Protein AF-A0A925GT12-F1 (afdb_monomer)

pLDDT: mean 89.2, std 11.81, range [44.22, 97.31]

Radius of gyration: 15.0 Å; Cα contacts (8 Å, |Δi|>4): 46; chains: 1; bounding box: 38×24×31 Å

Secondary structure (DSSP, 8-state):
-------TT------SEEEEE-SS--EEEETTEEEE--SEEEEE--TT-S----

Mean predicted aligned error: 6.35 Å

Sequence (54 aa):
SKTIHTSPYVEIVRASQASLKGTEPLRIHLDGESHETGDTLTVRVKPLSLKVMV

Foldseek 3Di:
DPDPDDDPPDDDDDDQKDKAFAPAWDWDADVNDIDTGGRMDMDGHDPPPDDDDD

Solvent-accessible surface area (backbone atoms only — not comparable to full-atom values): 3906 Å² total; per-residue (Å²): 133,88,78,81,82,85,43,101,90,60,85,90,84,90,72,63,60,51,75,49,75,53,100,47,65,41,76,47,70,61,99,80,46,81,46,77,50,54,39,59,50,77,51,69,70,65,82,87,73,67,91,76,93,127

Structure (mmCIF, N/CA/C/O backbone):
data_AF-A0A925GT12-F1
#
_entry.id   AF-A0A925GT12-F1
#
loop_
_atom_site.group_PDB
_atom_site.id
_atom_site.type_symbol
_atom_site.label_atom_id
_atom_site.label_alt_id
_atom_site.label_comp_id
_atom_site.label_asym_id
_atom_site.label_entity_id
_atom_site.label_seq_id
_atom_site.pdbx_PDB_ins_code
_atom_site.Cartn_x
_atom_site.Cartn_y
_atom_site.Cartn_z
_atom_site.occupancy
_atom_site.B_iso_or_equiv
_atom_site.auth_seq_id
_atom_site.auth_comp_id
_atom_site.auth_asym_id
_atom_site.auth_atom_id
_atom_site.pdbx_PDB_model_num
ATOM 1 N N . SER A 1 1 ? 3.283 -17.846 17.384 1.00 44.22 1 SER A N 1
ATOM 2 C CA . SER A 1 1 ? 3.641 -16.477 17.802 1.00 44.22 1 SER A CA 1
ATOM 3 C C . SER A 1 1 ? 4.292 -15.786 16.614 1.00 44.22 1 SER A C 1
ATOM 5 O O . SER A 1 1 ? 5.326 -16.270 16.175 1.00 44.22 1 SER A O 1
ATOM 7 N N . LYS A 1 2 ? 3.663 -14.775 15.991 1.00 51.81 2 LYS A N 1
ATOM 8 C CA . LYS A 1 2 ? 4.303 -14.018 14.897 1.00 51.81 2 LYS A CA 1
ATOM 9 C C . LYS A 1 2 ? 5.226 -12.982 15.540 1.00 51.81 2 LYS A C 1
ATOM 11 O O . LYS A 1 2 ? 4.751 -11.956 16.014 1.00 51.81 2 LYS A O 1
ATOM 16 N N . THR A 1 3 ? 6.514 -13.288 15.624 1.00 59.62 3 THR A N 1
ATOM 17 C CA . THR A 1 3 ? 7.518 -12.367 16.161 1.00 59.62 3 THR A CA 1
ATOM 18 C C . THR A 1 3 ? 7.724 -11.239 15.156 1.00 59.62 3 THR A C 1
ATOM 20 O O . THR A 1 3 ? 8.152 -11.482 14.031 1.00 59.62 3 THR A O 1
ATOM 23 N N . ILE A 1 4 ? 7.387 -10.004 15.529 1.00 64.88 4 ILE A N 1
ATOM 24 C CA . ILE A 1 4 ? 7.756 -8.834 14.729 1.00 64.88 4 ILE A CA 1
ATOM 25 C C . ILE A 1 4 ? 9.252 -8.628 14.957 1.00 64.88 4 ILE A C 1
ATOM 27 O O . ILE A 1 4 ? 9.669 -8.250 16.049 1.00 64.88 4 ILE A O 1
ATOM 31 N N . HIS A 1 5 ? 10.064 -8.941 13.952 1.00 67.44 5 HIS A N 1
ATOM 32 C CA . HIS A 1 5 ? 11.501 -8.700 14.004 1.00 67.44 5 HIS A CA 1
ATOM 33 C C . HIS A 1 5 ? 11.741 -7.186 14.003 1.00 67.44 5 HIS A C 1
ATOM 35 O O . HIS A 1 5 ? 11.512 -6.519 12.996 1.00 67.44 5 HIS A O 1
ATOM 41 N N . THR A 1 6 ? 12.172 -6.629 15.135 1.00 73.81 6 THR A N 1
ATOM 42 C CA . THR A 1 6 ? 12.560 -5.218 15.222 1.00 73.81 6 THR A CA 1
ATOM 43 C C . THR A 1 6 ? 13.962 -5.059 14.642 1.00 73.81 6 THR A C 1
ATOM 45 O O . THR A 1 6 ? 14.916 -5.639 15.155 1.00 73.81 6 THR A O 1
ATOM 48 N N . SER A 1 7 ? 14.080 -4.290 13.565 1.00 84.62 7 SER A N 1
ATOM 49 C CA . SER A 1 7 ? 15.334 -3.964 12.884 1.00 84.62 7 SER A CA 1
ATOM 50 C C . SER A 1 7 ? 15.443 -2.443 12.796 1.00 84.62 7 SER A C 1
ATOM 52 O O . SER A 1 7 ? 14.419 -1.803 12.558 1.00 84.62 7 SER A O 1
ATOM 54 N N . PRO A 1 8 ? 16.640 -1.842 12.927 1.00 85.25 8 PRO A N 1
ATOM 55 C CA . PRO A 1 8 ? 16.811 -0.400 12.722 1.00 85.25 8 PRO A CA 1
ATOM 56 C C . PRO A 1 8 ? 16.447 0.047 11.2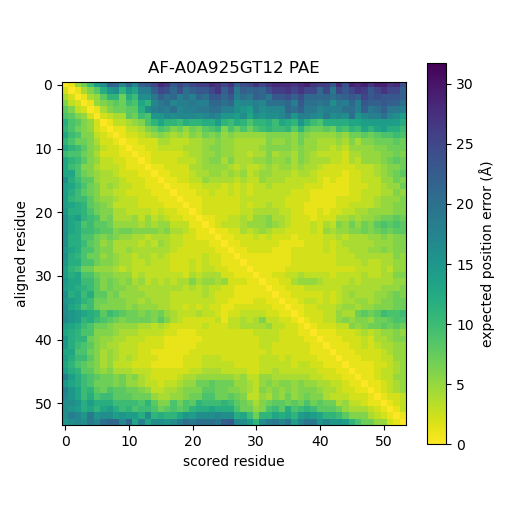96 1.00 85.25 8 PRO A C 1
ATOM 58 O O . PRO A 1 8 ? 16.287 1.235 11.049 1.00 85.25 8 PRO A O 1
ATOM 61 N N . TYR A 1 9 ? 16.300 -0.900 10.366 1.00 88.62 9 TYR A N 1
ATOM 62 C CA . TYR A 1 9 ? 15.895 -0.656 8.983 1.00 88.62 9 TYR A CA 1
ATOM 63 C C . TYR A 1 9 ? 14.385 -0.812 8.749 1.00 88.62 9 TYR A C 1
ATOM 65 O O . TYR A 1 9 ? 13.940 -0.744 7.606 1.00 88.62 9 TYR A O 1
ATOM 73 N N . VAL A 1 10 ? 13.595 -1.075 9.797 1.00 87.12 10 VAL A N 1
ATOM 74 C CA . VAL A 1 10 ? 12.145 -1.283 9.696 1.00 87.12 10 VAL A CA 1
ATOM 75 C C . VAL A 1 10 ? 11.421 -0.298 10.601 1.00 87.12 10 VAL A C 1
ATOM 77 O O . VAL A 1 10 ? 11.548 -0.344 11.823 1.00 87.12 10 VAL A O 1
ATOM 80 N N . GLU A 1 11 ? 10.593 0.542 9.991 1.00 89.25 11 GLU A N 1
ATOM 81 C CA . GLU A 1 11 ? 9.665 1.429 10.684 1.00 89.25 11 GLU A CA 1
ATOM 82 C C . GLU A 1 11 ? 8.224 0.977 10.4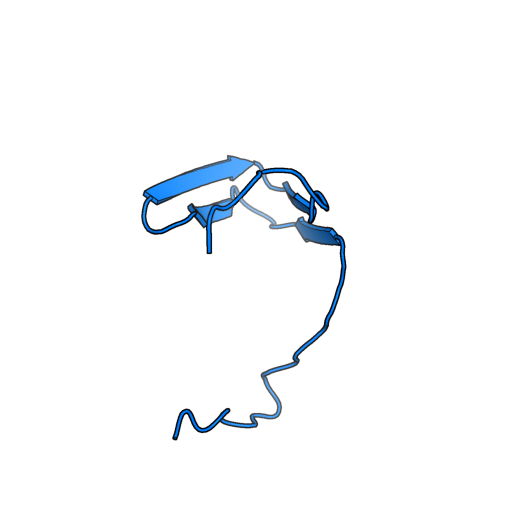19 1.00 89.25 11 GLU A C 1
ATOM 84 O O . GLU A 1 11 ? 7.869 0.611 9.297 1.00 89.25 11 GLU A O 1
ATOM 89 N N . ILE A 1 12 ? 7.382 0.988 11.457 1.00 89.06 12 ILE A N 1
ATOM 90 C CA . ILE A 1 12 ? 5.958 0.656 11.346 1.00 89.06 12 ILE A CA 1
ATOM 91 C C . ILE A 1 12 ? 5.145 1.908 11.655 1.00 89.06 12 ILE A C 1
ATOM 93 O O . ILE A 1 12 ? 5.079 2.350 12.801 1.00 89.06 12 ILE A O 1
ATOM 97 N N . VAL A 1 13 ? 4.463 2.427 10.637 1.00 91.25 13 VAL A N 1
ATOM 98 C CA . VAL A 1 13 ? 3.584 3.596 10.745 1.00 91.25 13 VAL A CA 1
ATOM 99 C C . VAL A 1 13 ? 2.135 3.169 10.516 1.00 91.25 13 VAL A C 1
ATOM 101 O O . VAL A 1 13 ? 1.841 2.370 9.627 1.00 91.25 13 VAL A O 1
ATOM 104 N N . ARG A 1 14 ? 1.204 3.701 11.315 1.00 93.38 14 ARG A N 1
ATOM 105 C CA . ARG A 1 14 ? -0.244 3.519 11.119 1.00 93.38 14 ARG A CA 1
ATOM 106 C C . ARG A 1 14 ? -0.831 4.779 10.491 1.00 93.38 14 ARG A C 1
ATOM 108 O O . ARG A 1 14 ? -0.713 5.852 11.072 1.00 93.38 14 ARG A O 1
ATOM 115 N N . ALA A 1 15 ? -1.492 4.644 9.345 1.00 94.62 15 ALA A N 1
ATOM 116 C CA . ALA A 1 15 ? -2.133 5.756 8.646 1.00 94.62 15 ALA A CA 1
ATOM 117 C C . ALA A 1 15 ? -3.412 5.305 7.922 1.00 94.62 15 ALA A C 1
ATOM 119 O O . ALA A 1 15 ? -3.535 4.148 7.526 1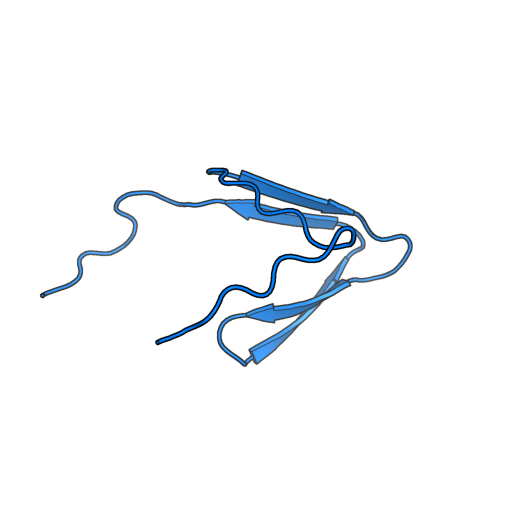.00 94.62 15 ALA A O 1
ATOM 120 N N . SER A 1 16 ? -4.365 6.223 7.732 1.00 96.38 16 SER A N 1
ATOM 121 C CA . SER A 1 16 ? -5.570 5.997 6.912 1.00 96.38 16 SER A CA 1
ATOM 122 C C . SER A 1 16 ? -5.314 6.191 5.413 1.00 96.38 16 SER A C 1
ATOM 124 O O . SER A 1 16 ? -6.103 5.738 4.582 1.00 96.38 16 SER A O 1
ATOM 126 N N . GLN A 1 17 ? -4.211 6.854 5.063 1.00 97.31 17 GLN A N 1
ATOM 127 C CA . GLN A 1 17 ? -3.738 7.038 3.700 1.00 97.31 17 GLN A CA 1
ATOM 128 C C . GLN A 1 17 ? -2.208 6.997 3.676 1.00 97.31 17 GLN A C 1
ATOM 130 O O . GLN A 1 17 ? -1.564 7.569 4.553 1.00 97.31 17 GLN A O 1
ATOM 135 N N . ALA A 1 18 ? -1.643 6.368 2.649 1.00 95.94 18 ALA A N 1
ATOM 136 C CA . ALA A 1 18 ? -0.217 6.378 2.354 1.00 95.94 18 ALA A CA 1
ATOM 137 C C . ALA A 1 18 ? -0.002 6.654 0.862 1.00 95.94 18 ALA A C 1
ATOM 139 O O . ALA A 1 18 ? -0.786 6.200 0.026 1.00 95.94 18 ALA A O 1
ATOM 140 N N . SER A 1 19 ? 1.059 7.386 0.535 1.00 95.44 19 SER A N 1
ATOM 141 C CA . SER A 1 19 ? 1.473 7.622 -0.848 1.00 95.44 19 SER A CA 1
ATOM 142 C C . SER A 1 19 ? 2.915 7.176 -1.032 1.00 95.44 19 SER A C 1
ATOM 144 O O . SER A 1 19 ? 3.776 7.519 -0.225 1.00 95.44 19 SER A O 1
ATOM 146 N N . LEU A 1 20 ? 3.167 6.430 -2.102 1.00 94.12 20 LEU A N 1
ATOM 147 C CA . LEU A 1 20 ? 4.492 6.021 -2.542 1.00 94.12 20 LEU A CA 1
ATOM 148 C C . LEU A 1 20 ? 4.823 6.758 -3.834 1.00 94.12 20 LEU A C 1
ATOM 150 O O . LEU A 1 20 ? 3.969 6.862 -4.715 1.00 94.12 20 LEU A O 1
ATOM 154 N N . LYS A 1 21 ? 6.057 7.249 -3.936 1.00 96.25 21 LYS A N 1
ATOM 155 C CA . LYS A 1 21 ? 6.601 7.861 -5.146 1.00 96.25 21 LYS A CA 1
ATOM 156 C C . LYS A 1 21 ? 7.934 7.200 -5.482 1.00 96.25 21 LYS A C 1
ATOM 158 O O . LYS A 1 21 ? 8.867 7.268 -4.685 1.00 96.25 21 LYS A O 1
ATOM 163 N N . GLY A 1 22 ? 7.994 6.544 -6.631 1.00 92.88 22 GLY A N 1
ATOM 164 C CA . GLY A 1 22 ? 9.197 5.972 -7.217 1.00 92.88 22 GLY A CA 1
ATOM 165 C C . GLY A 1 22 ? 9.846 6.922 -8.218 1.00 92.88 22 GLY A C 1
ATOM 166 O O . GLY A 1 22 ? 9.261 7.915 -8.644 1.00 92.88 22 GLY A O 1
ATOM 167 N N . THR A 1 23 ? 11.078 6.606 -8.601 1.00 94.75 23 THR A N 1
ATOM 168 C CA . THR A 1 23 ? 11.758 7.207 -9.762 1.00 94.75 23 THR A CA 1
ATOM 169 C C . THR A 1 23 ? 11.424 6.481 -11.069 1.00 94.75 23 THR A C 1
ATOM 171 O O . THR A 1 23 ? 11.775 6.956 -12.142 1.00 94.75 23 THR A O 1
ATOM 174 N N . GLU A 1 24 ? 10.752 5.333 -10.970 1.00 94.31 24 GLU A N 1
ATOM 175 C CA . GLU A 1 24 ? 10.344 4.437 -12.052 1.00 94.31 24 GLU A CA 1
ATOM 176 C C . GLU A 1 24 ? 8.905 3.946 -11.798 1.00 94.31 24 GLU A C 1
ATOM 178 O O . GLU A 1 24 ? 8.410 4.087 -10.670 1.00 94.31 24 GLU A O 1
ATOM 183 N N . PRO A 1 25 ? 8.230 3.363 -12.809 1.00 95.00 25 PRO A N 1
ATOM 184 C CA . PRO A 1 25 ? 6.947 2.689 -12.624 1.00 95.00 25 PRO A CA 1
ATOM 185 C C . PRO A 1 25 ? 6.980 1.682 -11.467 1.00 95.00 25 PRO A C 1
ATOM 187 O O . PRO A 1 25 ? 7.889 0.855 -11.361 1.00 95.00 25 PRO A O 1
ATOM 190 N N 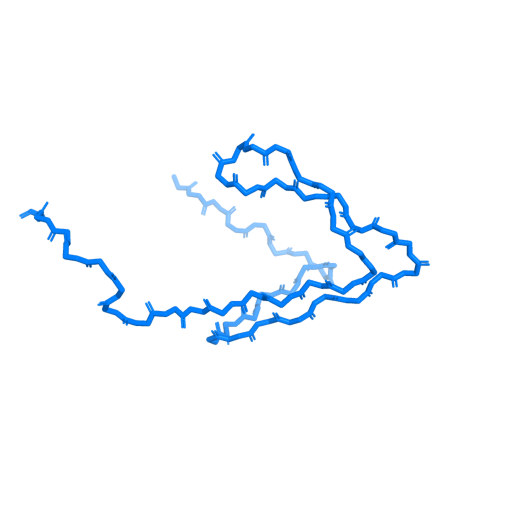. LEU A 1 26 ? 5.984 1.749 -10.584 1.00 95.50 26 LEU A N 1
ATOM 191 C CA . LEU A 1 26 ? 5.916 0.873 -9.418 1.00 95.50 26 LEU A CA 1
ATOM 192 C C . LEU A 1 26 ? 5.281 -0.466 -9.798 1.00 95.50 26 LEU A C 1
ATOM 194 O O . LEU A 1 26 ? 4.185 -0.519 -10.358 1.00 95.50 26 LEU A O 1
ATOM 198 N N . ARG A 1 27 ? 5.942 -1.558 -9.410 1.00 95.38 27 ARG A N 1
ATOM 199 C CA . ARG A 1 27 ? 5.417 -2.923 -9.528 1.00 95.38 27 ARG A CA 1
ATOM 200 C C . ARG A 1 27 ? 5.026 -3.429 -8.153 1.00 95.38 27 ARG A C 1
ATOM 202 O O . ARG A 1 27 ? 5.867 -3.527 -7.261 1.00 95.38 27 ARG A O 1
ATOM 209 N N . ILE A 1 28 ? 3.746 -3.722 -7.976 1.00 94.69 28 ILE A N 1
ATOM 210 C CA . ILE A 1 28 ? 3.164 -4.073 -6.681 1.00 94.69 28 ILE A CA 1
ATOM 211 C C . ILE A 1 28 ? 2.358 -5.359 -6.785 1.00 94.69 28 ILE A C 1
ATOM 213 O O . ILE A 1 28 ? 1.942 -5.762 -7.869 1.00 94.69 28 ILE A O 1
ATOM 217 N N . HIS A 1 29 ? 2.109 -5.972 -5.633 1.00 96.38 29 HIS A N 1
ATOM 218 C CA . HIS A 1 29 ? 1.140 -7.050 -5.510 1.00 96.38 29 HIS A CA 1
ATOM 219 C C . HIS A 1 29 ? -0.048 -6.549 -4.686 1.00 96.38 29 HIS A C 1
ATOM 221 O O . HIS A 1 29 ? 0.148 -6.087 -3.560 1.00 96.38 29 HIS A O 1
ATOM 227 N N . LEU A 1 30 ? -1.258 -6.630 -5.241 1.00 94.50 30 LEU A N 1
ATOM 228 C CA . LEU A 1 30 ? -2.517 -6.345 -4.549 1.00 94.50 30 LEU A CA 1
ATOM 229 C C . LEU A 1 30 ? -3.253 -7.671 -4.371 1.00 94.50 30 LEU A C 1
ATOM 231 O O . LEU A 1 30 ? -3.580 -8.326 -5.350 1.00 94.50 30 LEU A O 1
ATOM 235 N N . ASP A 1 31 ? -3.427 -8.112 -3.124 1.00 93.25 31 ASP A N 1
ATOM 236 C CA . ASP A 1 31 ? -4.055 -9.400 -2.780 1.00 93.25 31 ASP A CA 1
ATOM 237 C C . ASP A 1 31 ? -3.482 -10.628 -3.525 1.00 93.25 31 ASP A C 1
ATOM 239 O O . ASP A 1 31 ? -4.147 -11.643 -3.706 1.00 93.25 31 ASP A O 1
ATOM 243 N N . GLY A 1 32 ? -2.202 -10.559 -3.909 1.00 95.06 32 GLY A N 1
ATOM 244 C CA . GLY A 1 32 ? -1.491 -11.618 -4.633 1.00 95.06 32 GLY A CA 1
ATOM 245 C C . GLY A 1 32 ? -1.468 -11.449 -6.153 1.00 95.06 32 GLY A C 1
ATOM 246 O O . GLY A 1 32 ? -0.679 -12.124 -6.811 1.00 95.06 32 GLY A O 1
ATOM 247 N N . GLU A 1 33 ? -2.242 -10.517 -6.711 1.00 97.06 33 GLU A N 1
ATOM 248 C CA . GLU A 1 33 ? -2.207 -10.179 -8.135 1.00 97.06 33 GLU A CA 1
ATOM 249 C C . GLU A 1 33 ? -1.139 -9.117 -8.419 1.00 97.06 33 GLU A C 1
ATOM 251 O O . GLU A 1 33 ? -1.007 -8.129 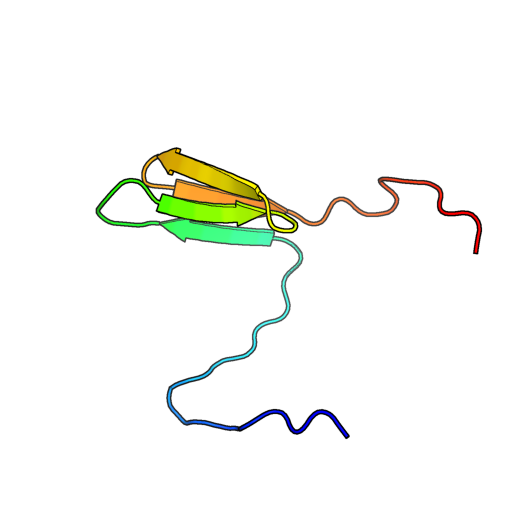-7.692 1.00 97.06 33 GLU A O 1
ATOM 256 N N . SER A 1 34 ? -0.337 -9.329 -9.465 1.00 96.38 34 SER A N 1
ATOM 257 C CA . SER A 1 34 ? 0.704 -8.384 -9.873 1.00 96.38 34 SER A CA 1
ATO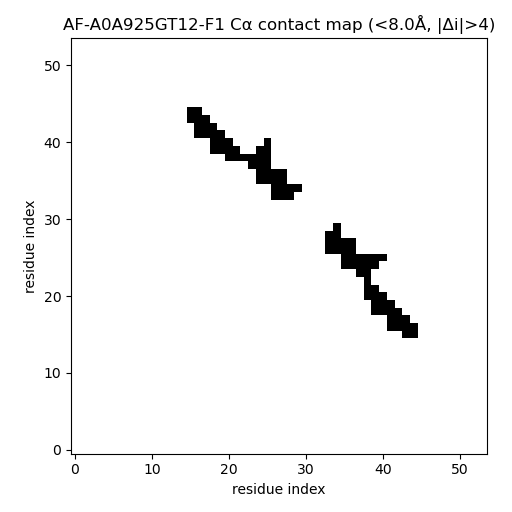M 258 C C . SER A 1 34 ? 0.109 -7.229 -10.679 1.00 96.38 34 SER A C 1
ATOM 260 O O . SER A 1 34 ? -0.613 -7.443 -11.651 1.00 96.38 34 SER A O 1
ATOM 262 N N . HIS A 1 35 ? 0.487 -6.002 -10.326 1.00 95.25 35 HIS A N 1
ATOM 263 C CA . HIS A 1 35 ? 0.101 -4.783 -11.033 1.00 95.25 35 HIS A CA 1
ATOM 264 C C . HIS A 1 35 ? 1.317 -3.898 -11.306 1.00 95.25 35 HIS A C 1
ATOM 266 O O . HIS A 1 35 ? 2.228 -3.794 -10.481 1.00 95.25 35 HIS A O 1
ATOM 272 N N . GLU A 1 36 ? 1.293 -3.208 -12.444 1.00 95.06 36 GLU A N 1
ATOM 273 C CA . GLU A 1 36 ? 2.219 -2.125 -12.770 1.00 95.06 36 GLU A CA 1
ATOM 274 C C . GLU A 1 36 ? 1.427 -0.813 -12.795 1.00 95.06 36 GLU A C 1
ATOM 276 O O . GLU A 1 36 ? 0.382 -0.712 -13.439 1.00 95.06 36 GLU A O 1
ATOM 281 N N . THR A 1 37 ? 1.886 0.173 -12.030 1.00 92.88 37 THR A N 1
ATOM 282 C CA . THR A 1 37 ? 1.324 1.529 -11.995 1.00 92.88 37 THR A CA 1
ATOM 283 C C . THR A 1 37 ? 2.394 2.528 -12.434 1.00 92.88 37 THR A C 1
ATOM 285 O O . THR A 1 37 ? 3.537 2.154 -12.691 1.00 92.88 37 THR A O 1
ATOM 288 N N . GLY A 1 38 ? 2.034 3.807 -12.546 1.00 94.00 38 GLY A N 1
ATOM 289 C CA . GLY A 1 38 ? 2.997 4.879 -12.793 1.00 94.00 38 GLY A CA 1
ATOM 290 C C . GLY A 1 38 ? 4.019 5.037 -11.660 1.00 94.00 38 GLY A C 1
ATOM 291 O O . GLY A 1 38 ? 4.210 4.167 -10.811 1.00 94.00 38 GLY A O 1
ATOM 292 N N . ASP A 1 39 ? 4.664 6.195 -11.614 1.00 95.62 39 ASP A N 1
ATOM 293 C CA . ASP A 1 39 ? 5.659 6.513 -10.585 1.00 95.62 39 ASP A CA 1
ATOM 294 C C . ASP A 1 39 ? 5.043 6.765 -9.197 1.00 95.62 39 ASP A C 1
ATOM 296 O O . ASP A 1 39 ? 5.757 6.834 -8.202 1.00 95.62 39 ASP A O 1
ATOM 300 N N . THR A 1 40 ? 3.719 6.901 -9.107 1.00 95.25 40 THR A N 1
ATOM 301 C CA . THR A 1 40 ? 3.016 7.275 -7.881 1.00 95.25 40 THR A CA 1
ATOM 302 C C . THR A 1 40 ? 1.875 6.302 -7.590 1.00 95.25 40 THR A C 1
ATOM 304 O O . THR A 1 40 ? 1.056 6.001 -8.459 1.00 95.25 40 THR A O 1
ATOM 307 N N . LEU A 1 41 ? 1.785 5.841 -6.340 1.00 95.38 41 LEU A N 1
ATOM 308 C CA . LEU A 1 41 ? 0.677 5.036 -5.822 1.00 95.38 41 LEU A CA 1
ATOM 309 C C . LEU 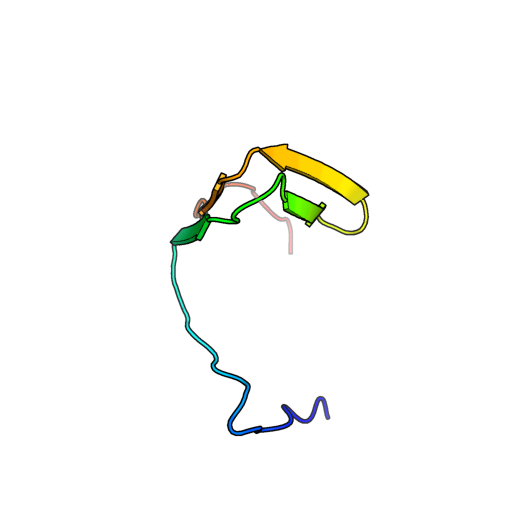A 1 41 ? 0.115 5.691 -4.562 1.00 95.38 41 LEU A C 1
ATOM 311 O O . LEU A 1 41 ? 0.859 5.974 -3.627 1.00 95.38 41 LEU A O 1
ATOM 315 N N . THR A 1 42 ? -1.203 5.860 -4.490 1.00 95.88 42 THR A N 1
ATOM 316 C CA . THR A 1 42 ? -1.886 6.275 -3.259 1.00 95.88 42 THR A CA 1
ATOM 317 C C . THR A 1 42 ? -2.813 5.169 -2.783 1.00 95.88 42 THR A C 1
ATOM 319 O O . THR A 1 42 ? -3.743 4.779 -3.485 1.00 95.88 42 THR A O 1
ATOM 322 N N . VAL A 1 43 ? -2.585 4.697 -1.559 1.00 95.12 43 VAL A N 1
ATOM 323 C CA . VAL A 1 43 ? -3.425 3.714 -0.873 1.00 95.12 43 VAL A CA 1
ATOM 324 C C . VAL A 1 43 ? -4.255 4.444 0.174 1.00 95.12 43 VAL A C 1
ATOM 326 O O . VAL A 1 43 ? -3.713 5.169 1.009 1.00 95.12 43 VAL A O 1
ATOM 329 N N . ARG A 1 44 ? -5.577 4.260 0.144 1.00 97.12 44 ARG A N 1
ATOM 330 C CA . ARG A 1 44 ? -6.511 4.881 1.090 1.00 97.12 44 ARG A CA 1
ATOM 331 C C . ARG A 1 44 ? -7.433 3.831 1.692 1.00 97.12 44 ARG A C 1
ATOM 333 O O . ARG A 1 44 ? -8.104 3.099 0.971 1.00 97.12 44 ARG A O 1
ATOM 340 N N . VAL A 1 45 ? -7.531 3.824 3.017 1.00 96.25 45 VAL A N 1
ATOM 341 C CA . VAL A 1 45 ? -8.552 3.060 3.732 1.00 96.25 45 VAL A CA 1
ATOM 342 C C . VAL A 1 45 ? -9.903 3.722 3.484 1.00 96.25 45 VAL A C 1
ATOM 344 O O . VAL A 1 45 ? -10.081 4.903 3.777 1.00 96.25 45 VAL A O 1
ATOM 347 N N . LYS A 1 46 ? -10.863 2.961 2.954 1.00 95.62 46 LYS A N 1
ATOM 348 C CA . LYS A 1 46 ? -12.262 3.384 2.822 1.00 95.62 46 LYS A CA 1
ATOM 349 C C . LYS A 1 46 ? -13.082 2.728 3.941 1.00 95.62 46 LYS A C 1
ATOM 351 O O . LYS A 1 46 ? -13.399 1.540 3.822 1.00 95.62 46 LYS A O 1
ATOM 356 N N . PRO A 1 47 ? -13.396 3.451 5.034 1.00 93.38 47 PRO A N 1
ATOM 357 C CA . PRO A 1 47 ? -14.140 2.885 6.153 1.00 93.38 47 PRO A CA 1
ATOM 358 C C . PRO A 1 47 ? -15.527 2.430 5.710 1.00 93.38 47 PRO A C 1
ATOM 360 O O . PRO A 1 47 ? -16.145 3.084 4.870 1.00 93.38 47 PRO A O 1
ATOM 363 N N . LEU A 1 48 ? -16.007 1.324 6.289 1.00 92.69 48 LEU A N 1
ATOM 364 C CA . LEU A 1 48 ? -17.352 0.786 6.040 1.00 92.69 48 LEU A CA 1
ATOM 365 C C . LEU A 1 48 ? -17.651 0.554 4.545 1.00 92.69 48 LEU A C 1
ATOM 367 O O . LEU A 1 48 ? -18.791 0.659 4.103 1.00 92.69 48 LEU A O 1
ATOM 371 N N . SER A 1 49 ? -16.615 0.264 3.754 1.00 93.38 49 SER A N 1
ATOM 372 C CA . SER A 1 49 ? -16.728 0.096 2.301 1.00 93.38 49 SER A CA 1
ATOM 373 C C . SER A 1 49 ? -17.466 -1.172 1.885 1.00 93.38 49 SER A C 1
ATOM 375 O O . SER A 1 49 ? -18.012 -1.215 0.786 1.00 93.38 49 SER A O 1
ATOM 377 N N . LEU A 1 50 ? -17.496 -2.181 2.755 1.00 93.56 50 LEU A N 1
ATOM 378 C CA . LEU A 1 50 ? -18.134 -3.463 2.506 1.00 93.56 50 LEU A CA 1
ATOM 379 C C . LEU A 1 50 ? -18.838 -3.951 3.772 1.00 93.56 50 LEU A C 1
ATOM 381 O O . LEU A 1 50 ? -18.297 -3.859 4.875 1.00 93.56 50 LEU A O 1
ATOM 385 N N . LYS A 1 51 ? -20.038 -4.510 3.604 1.00 90.44 51 LYS A N 1
ATOM 386 C CA . LYS A 1 51 ? -2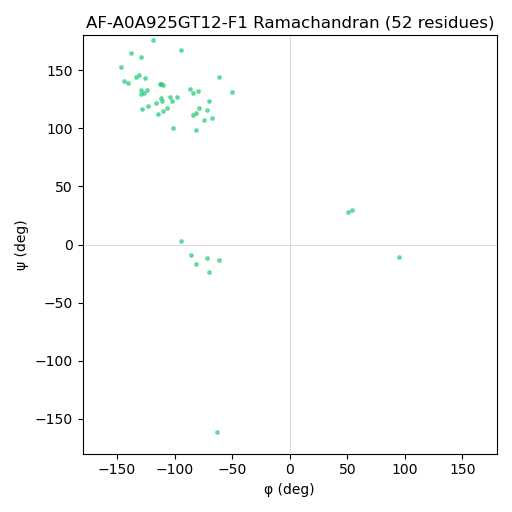0.729 -5.245 4.661 1.00 90.44 51 LYS A CA 1
ATOM 387 C C . LYS A 1 51 ? -20.215 -6.680 4.665 1.00 90.44 51 LYS A C 1
ATOM 389 O O . LYS A 1 51 ? -20.493 -7.433 3.738 1.00 90.44 51 LYS A O 1
ATOM 394 N N . VAL A 1 52 ? -19.490 -7.047 5.713 1.00 87.31 52 VAL A N 1
ATOM 395 C CA . VAL A 1 52 ? -19.030 -8.420 5.935 1.00 87.31 52 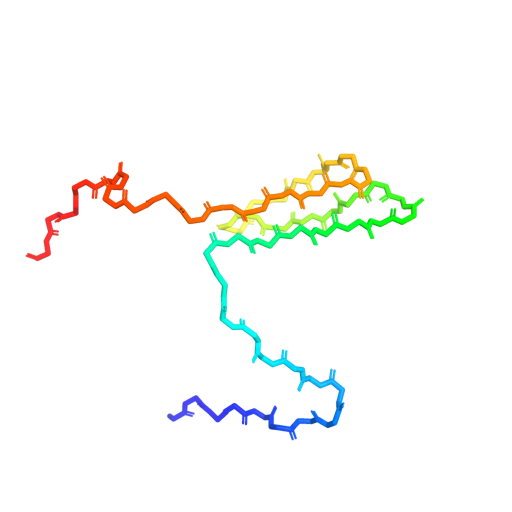VAL A CA 1
ATOM 396 C C . VAL A 1 52 ? -19.996 -9.088 6.913 1.00 87.31 52 VAL A C 1
ATOM 398 O O . VAL A 1 52 ? -20.284 -8.523 7.967 1.00 87.31 52 VAL A O 1
ATOM 401 N N . MET A 1 53 ? -20.541 -10.252 6.551 1.00 80.00 53 MET A N 1
ATOM 402 C CA . MET A 1 53 ? -21.240 -11.116 7.507 1.00 80.00 53 MET A CA 1
ATOM 403 C C . MET A 1 53 ? -20.178 -11.908 8.269 1.00 80.00 53 MET A C 1
ATOM 405 O O . MET A 1 53 ? -19.459 -12.690 7.651 1.00 80.00 53 MET A O 1
ATOM 409 N N . VAL A 1 54 ? -20.049 -11.633 9.566 1.00 67.00 54 VAL A N 1
ATOM 410 C CA . VAL A 1 54 ? -19.098 -12.281 10.483 1.00 67.00 54 VAL A CA 1
ATOM 411 C C . VAL A 1 54 ? -19.817 -13.305 11.342 1.00 67.00 54 VAL A C 1
ATOM 413 O O . VAL A 1 54 ? -20.967 -13.004 11.737 1.00 67.00 54 VAL A O 1
#

Nearest PDB structures (foldseek):
  8g4s-assembly1_L  TM=2.758E-01  e=4.092E+00  Giardia duodenalis assemblage A
  7oyc-assembly1_L2  TM=3.099E-01  e=7.116E+00  Xenopus laevis
  6zvj-assembly1_n  TM=2.509E-01  e=5.918E+00  Homo sapiens